Protein AF-A0A3D2JGM9-F1 (afdb_monomer_lite)

Radius of gyration: 23.0 Å; chains: 1; bounding box: 59×42×64 Å

Structure (mmCIF, N/CA/C/O backbone):
data_AF-A0A3D2JGM9-F1
#
_entry.id   AF-A0A3D2JGM9-F1
#
loop_
_atom_site.group_PDB
_atom_site.id
_atom_site.type_symbol
_atom_site.label_atom_id
_atom_site.label_alt_id
_atom_site.label_comp_id
_atom_site.label_asym_id
_atom_site.label_entity_id
_atom_site.label_seq_id
_atom_site.pdbx_PDB_ins_code
_atom_site.Cartn_x
_atom_site.Cartn_y
_atom_site.Cartn_z
_atom_site.occupancy
_atom_site.B_iso_or_equiv
_atom_site.auth_seq_id
_atom_site.auth_comp_id
_atom_site.auth_asym_id
_atom_site.auth_atom_id
_atom_site.pdbx_PDB_model_num
ATOM 1 N N . LEU A 1 1 ? 6.019 17.590 -15.006 1.00 92.12 1 LEU A N 1
ATOM 2 C CA . LEU A 1 1 ? 5.107 17.917 -13.883 1.00 92.12 1 LEU A CA 1
ATOM 3 C C . LEU A 1 1 ? 4.488 16.666 -13.243 1.00 92.12 1 LEU A C 1
ATOM 5 O O . LEU A 1 1 ? 4.845 16.360 -12.112 1.00 92.12 1 LEU A O 1
ATOM 9 N N . VAL A 1 2 ? 3.659 15.895 -13.966 1.00 96.31 2 VAL A N 1
ATOM 10 C CA . VAL A 1 2 ? 2.914 14.728 -13.430 1.00 96.31 2 VAL A CA 1
ATOM 11 C C . VAL A 1 2 ? 3.808 13.686 -12.745 1.00 96.31 2 VAL A C 1
ATOM 13 O O . VAL A 1 2 ? 3.512 13.275 -11.630 1.00 96.31 2 VAL A O 1
ATOM 16 N N . ARG A 1 3 ? 4.957 13.329 -13.341 1.00 92.62 3 ARG A N 1
ATOM 17 C CA . ARG A 1 3 ? 5.925 12.392 -12.732 1.00 92.62 3 ARG A CA 1
ATOM 18 C C . ARG A 1 3 ? 6.412 12.847 -11.351 1.00 92.62 3 ARG A C 1
ATOM 20 O O . ARG A 1 3 ? 6.529 12.040 -10.437 1.00 92.62 3 ARG A O 1
ATOM 27 N N . ASN A 1 4 ? 6.721 14.136 -11.210 1.00 94.94 4 ASN A N 1
ATOM 28 C CA . ASN A 1 4 ? 7.234 14.684 -9.956 1.00 94.94 4 ASN A CA 1
ATOM 29 C C . ASN A 1 4 ? 6.123 14.782 -8.906 1.00 94.94 4 ASN A C 1
ATOM 31 O O . ASN A 1 4 ? 6.339 14.426 -7.755 1.00 94.94 4 ASN A O 1
ATOM 35 N N . MET A 1 5 ? 4.924 15.194 -9.327 1.00 97.50 5 MET A N 1
ATOM 36 C CA . MET A 1 5 ? 3.735 15.203 -8.476 1.00 97.50 5 MET A CA 1
ATOM 37 C C . MET A 1 5 ? 3.424 13.803 -7.940 1.00 97.50 5 MET A C 1
ATOM 39 O O . MET A 1 5 ? 3.231 13.650 -6.742 1.00 97.50 5 MET A O 1
ATOM 43 N N . HIS A 1 6 ? 3.447 12.777 -8.796 1.00 96.81 6 HIS A N 1
ATOM 44 C CA . HIS A 1 6 ? 3.203 11.393 -8.389 1.00 96.81 6 HIS A CA 1
ATOM 45 C C . HIS A 1 6 ? 4.246 10.899 -7.374 1.00 96.81 6 HIS A C 1
ATOM 47 O O . HIS A 1 6 ? 3.888 10.294 -6.367 1.00 96.81 6 HIS A O 1
ATOM 53 N N . ARG A 1 7 ? 5.529 11.228 -7.583 1.00 94.56 7 ARG A N 1
ATOM 54 C CA . ARG A 1 7 ? 6.611 10.898 -6.641 1.00 94.56 7 ARG A CA 1
ATOM 55 C C . ARG A 1 7 ? 6.405 11.551 -5.272 1.00 94.56 7 ARG A C 1
ATOM 57 O O . ARG A 1 7 ? 6.474 10.872 -4.253 1.00 94.56 7 ARG A O 1
ATOM 64 N N . TRP A 1 8 ? 6.134 12.855 -5.240 1.00 97.31 8 TRP A N 1
ATOM 65 C CA . TRP A 1 8 ? 5.890 13.566 -3.984 1.00 97.31 8 TRP A CA 1
ATOM 66 C C . TRP A 1 8 ? 4.611 13.096 -3.291 1.00 97.31 8 TRP A C 1
ATOM 68 O O . TRP A 1 8 ? 4.624 12.896 -2.081 1.00 97.31 8 TRP A O 1
ATOM 78 N N . ALA A 1 9 ? 3.540 12.841 -4.046 1.00 97.25 9 ALA A N 1
ATOM 79 C CA . ALA A 1 9 ? 2.305 12.277 -3.511 1.00 97.25 9 ALA A CA 1
ATOM 80 C C . ALA A 1 9 ? 2.539 10.903 -2.864 1.00 97.25 9 ALA A C 1
ATOM 82 O O . ALA A 1 9 ? 2.032 10.660 -1.773 1.00 97.25 9 ALA A O 1
ATOM 83 N N . ALA A 1 10 ? 3.354 10.036 -3.475 1.00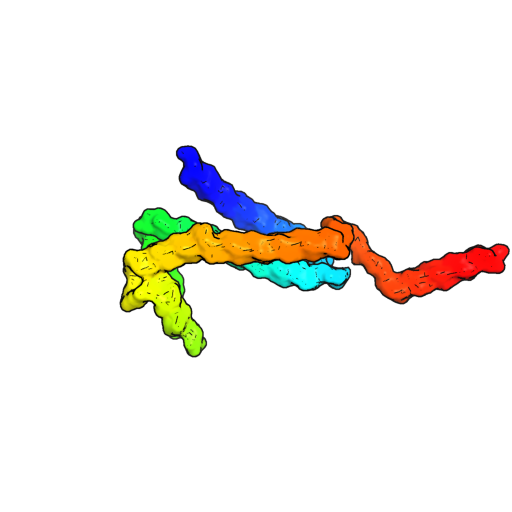 96.69 10 ALA A N 1
ATOM 84 C CA . ALA A 1 10 ? 3.708 8.739 -2.898 1.00 96.69 10 ALA A CA 1
ATOM 85 C C . ALA A 1 10 ? 4.461 8.883 -1.562 1.00 96.69 10 ALA A C 1
ATOM 87 O O . ALA A 1 10 ? 4.117 8.214 -0.587 1.00 96.69 10 ALA A O 1
ATOM 88 N N . HIS A 1 11 ? 5.439 9.791 -1.476 1.00 96.69 11 HIS A N 1
ATOM 89 C CA . HIS A 1 11 ? 6.150 10.050 -0.218 1.00 96.69 11 HIS A CA 1
ATOM 90 C C . HIS A 1 11 ? 5.227 10.613 0.867 1.00 96.69 11 HIS A C 1
ATOM 92 O O . HIS A 1 11 ? 5.240 10.129 1.999 1.00 96.69 11 HIS A O 1
ATOM 98 N N . LEU A 1 12 ? 4.389 11.592 0.516 1.00 97.81 12 LEU A N 1
ATOM 99 C CA . LEU A 1 12 ? 3.417 12.172 1.441 1.00 97.81 12 LEU A CA 1
ATOM 100 C C . LEU A 1 12 ? 2.397 11.136 1.918 1.00 97.81 12 LEU A C 1
ATOM 102 O O . LEU A 1 12 ? 2.052 11.142 3.094 1.00 97.81 12 LEU A O 1
ATOM 106 N N . MET A 1 13 ? 1.964 10.219 1.050 1.00 97.62 13 MET A N 1
ATOM 107 C CA . MET A 1 13 ? 1.062 9.126 1.416 1.00 97.62 13 MET A CA 1
ATOM 108 C C . MET A 1 13 ? 1.692 8.215 2.475 1.00 97.62 13 MET A C 1
ATOM 110 O O . MET A 1 13 ? 1.072 7.956 3.503 1.00 97.62 13 MET A O 1
ATOM 114 N N . VAL A 1 14 ? 2.941 7.775 2.283 1.00 98.06 14 VAL A N 1
ATOM 115 C CA . VAL A 1 14 ? 3.642 6.930 3.270 1.00 98.06 14 VAL A CA 1
ATOM 116 C C . VAL A 1 14 ? 3.774 7.649 4.615 1.00 98.06 14 VAL A C 1
ATOM 118 O O . VAL A 1 14 ? 3.487 7.057 5.659 1.00 98.06 14 VAL A O 1
ATOM 121 N N . VAL A 1 15 ? 4.154 8.930 4.603 1.00 98.25 15 VAL A N 1
ATOM 122 C CA . VAL A 1 15 ? 4.263 9.734 5.829 1.00 98.25 15 VAL A CA 1
ATOM 123 C C . VAL A 1 15 ? 2.897 9.880 6.504 1.00 98.25 15 VAL A C 1
ATOM 125 O O . VAL A 1 15 ? 2.777 9.609 7.697 1.00 98.25 15 VAL A O 1
ATOM 128 N N . ALA A 1 16 ? 1.854 10.240 5.756 1.00 98.38 16 ALA A N 1
ATOM 129 C CA . ALA A 1 16 ? 0.510 10.447 6.286 1.00 98.38 16 ALA A CA 1
ATOM 130 C C . ALA A 1 16 ? -0.083 9.167 6.893 1.00 98.38 16 ALA A C 1
ATOM 132 O O . ALA A 1 16 ? -0.610 9.212 8.005 1.00 98.38 16 ALA A O 1
ATOM 133 N N . VAL A 1 17 ? 0.047 8.017 6.221 1.00 98.00 17 VAL A N 1
ATOM 134 C CA . VAL A 1 17 ? -0.416 6.728 6.762 1.00 98.00 17 VAL A CA 1
ATOM 135 C C . VAL A 1 17 ? 0.390 6.349 8.006 1.00 98.00 17 VAL A C 1
ATOM 137 O O . VAL A 1 17 ? -0.196 5.918 8.994 1.00 98.00 17 VAL A O 1
ATOM 140 N N . THR A 1 18 ? 1.706 6.572 8.024 1.00 98.00 18 THR A N 1
ATOM 141 C CA . THR A 1 18 ? 2.526 6.318 9.224 1.00 98.00 18 THR A CA 1
ATOM 142 C C . THR A 1 18 ? 2.068 7.175 10.409 1.00 98.00 18 THR A C 1
ATOM 144 O O . THR A 1 18 ? 1.853 6.656 11.505 1.00 98.00 18 THR A O 1
ATOM 147 N N . LEU A 1 19 ? 1.836 8.473 10.191 1.00 97.94 19 LEU A N 1
ATOM 148 C CA . LEU A 1 19 ? 1.291 9.372 11.214 1.00 97.94 19 LEU A CA 1
ATOM 149 C C . LEU A 1 19 ? -0.118 8.954 11.661 1.00 97.94 19 LEU A C 1
ATOM 151 O O . LEU A 1 19 ? -0.439 9.033 12.847 1.00 97.94 19 LEU A O 1
ATOM 155 N N . HIS A 1 20 ? -0.951 8.460 10.745 1.00 96.12 20 HIS A N 1
ATOM 156 C CA . HIS A 1 20 ? -2.267 7.920 11.072 1.00 96.12 20 HIS A CA 1
ATOM 157 C C . HIS A 1 20 ? -2.172 6.682 11.980 1.00 96.12 20 HIS A C 1
ATOM 159 O O . HIS A 1 20 ? -2.873 6.616 12.992 1.00 96.12 20 HIS A O 1
ATOM 165 N N . MET A 1 21 ? -1.264 5.746 11.681 1.00 96.44 21 MET A N 1
ATOM 166 C CA . MET A 1 21 ? -1.016 4.565 12.522 1.00 96.44 21 MET A CA 1
ATOM 167 C C . MET A 1 21 ? -0.581 4.968 13.934 1.00 96.44 21 MET A C 1
ATOM 169 O O . MET A 1 21 ? -1.129 4.472 14.920 1.00 96.44 21 MET A O 1
ATOM 173 N N . ILE A 1 22 ? 0.343 5.928 14.027 1.00 96.31 22 ILE A N 1
ATOM 174 C CA . ILE A 1 22 ? 0.799 6.522 15.288 1.00 96.31 22 ILE A CA 1
ATOM 175 C C . ILE A 1 22 ? -0.393 7.106 16.062 1.00 96.31 22 ILE A C 1
ATOM 177 O O . ILE A 1 22 ? -0.612 6.747 17.220 1.00 96.31 22 ILE A O 1
ATOM 181 N N . ARG A 1 23 ? -1.218 7.949 15.426 1.00 93.56 23 ARG A N 1
ATOM 182 C CA . ARG A 1 23 ? -2.400 8.560 16.059 1.00 93.56 23 ARG A CA 1
ATOM 183 C C . ARG A 1 23 ? -3.345 7.511 16.638 1.00 93.56 23 ARG A C 1
ATOM 185 O O . ARG A 1 23 ? -3.783 7.668 17.778 1.00 93.56 23 ARG A O 1
ATOM 192 N N . VAL A 1 24 ? -3.668 6.467 15.874 1.00 92.44 24 VAL A N 1
ATOM 193 C CA . VAL A 1 24 ? -4.605 5.408 16.290 1.00 92.44 24 VAL A CA 1
ATOM 194 C C . VAL A 1 24 ? -4.050 4.606 17.465 1.00 92.44 24 VAL A C 1
ATOM 196 O O . VAL A 1 24 ? -4.799 4.292 18.394 1.00 92.44 24 VAL A O 1
ATOM 199 N N . PHE A 1 25 ? -2.745 4.331 17.459 1.00 90.62 25 PHE A N 1
ATOM 200 C CA . PHE A 1 25 ? -2.071 3.652 18.560 1.00 90.62 25 PHE A CA 1
ATOM 201 C C . PHE A 1 25 ? -2.096 4.489 19.846 1.00 90.62 25 PHE A C 1
ATOM 203 O O . PHE A 1 25 ? -2.574 4.012 20.876 1.00 90.62 25 PHE A O 1
ATOM 210 N N . TYR A 1 26 ? -1.670 5.755 19.782 1.00 90.50 26 TYR A N 1
ATOM 211 C CA . TYR A 1 26 ? -1.603 6.629 20.961 1.00 90.50 26 TYR A CA 1
ATOM 212 C C . TYR A 1 26 ? -2.977 6.956 21.559 1.00 90.50 26 TYR A C 1
ATOM 214 O O . TYR A 1 26 ? -3.106 7.037 22.776 1.00 90.50 26 TYR A O 1
ATOM 222 N N . HIS A 1 27 ? -4.020 7.087 20.734 1.00 86.50 27 HIS A N 1
ATOM 223 C CA . HIS A 1 27 ? -5.385 7.329 21.221 1.00 86.50 27 HIS A CA 1
ATOM 224 C C . HIS A 1 27 ? -6.123 6.038 21.613 1.00 86.50 27 HIS A C 1
ATOM 226 O O . HIS A 1 27 ? -7.286 6.091 22.007 1.00 86.50 27 HIS A O 1
ATOM 232 N N . GLY A 1 28 ? -5.487 4.867 21.488 1.00 86.38 28 GLY A N 1
ATOM 233 C CA . GLY A 1 28 ? -6.107 3.583 21.818 1.00 86.38 28 GLY A CA 1
ATOM 234 C C . GLY A 1 28 ? -7.317 3.232 20.947 1.00 86.38 28 GLY A C 1
ATOM 235 O O . GLY A 1 28 ? -8.142 2.417 21.353 1.00 86.38 28 GLY A O 1
ATOM 236 N N . ALA A 1 29 ? -7.435 3.819 19.753 1.00 85.12 29 ALA A N 1
ATOM 237 C CA . ALA A 1 29 ? -8.591 3.646 18.871 1.00 85.12 29 ALA A CA 1
ATOM 238 C C . ALA A 1 29 ? -8.658 2.254 18.203 1.00 85.12 29 ALA A C 1
ATOM 240 O O . ALA A 1 29 ? -9.631 1.950 17.516 1.00 85.12 29 ALA A O 1
ATOM 241 N N . TYR A 1 30 ? -7.650 1.405 18.432 1.00 85.50 30 TYR A N 1
ATOM 242 C CA . TYR A 1 30 ? -7.629 -0.008 18.042 1.00 85.50 30 TYR A CA 1
ATOM 243 C C . TYR A 1 30 ? -8.354 -0.936 19.034 1.00 85.50 30 TYR A C 1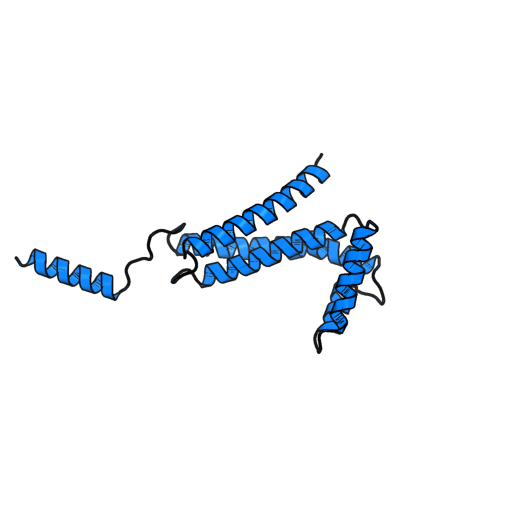
ATOM 245 O O . TYR A 1 30 ? -8.575 -2.100 18.712 1.00 85.50 30 TYR A O 1
ATOM 253 N N . LYS A 1 31 ? -8.703 -0.452 20.236 1.00 83.19 31 LYS A N 1
ATOM 254 C CA . LYS A 1 31 ? -9.373 -1.240 21.286 1.00 83.19 31 LYS A CA 1
ATOM 255 C C . LYS A 1 31 ? -10.784 -1.701 20.865 1.00 83.19 31 LYS A C 1
ATOM 257 O O . LYS A 1 31 ? -11.351 -1.139 19.919 1.00 83.19 31 LYS A O 1
ATOM 262 N N . PRO A 1 32 ? -11.390 -2.688 21.562 1.00 81.75 32 PRO A N 1
ATOM 263 C CA . PRO A 1 32 ? -12.771 -3.100 21.312 1.00 81.75 32 PRO A CA 1
ATOM 264 C C . PRO A 1 32 ? -13.724 -1.897 21.232 1.00 81.75 32 PRO A C 1
ATOM 266 O O . PRO A 1 32 ? -13.629 -1.007 22.082 1.00 81.75 32 PRO A O 1
ATOM 269 N N . PRO A 1 33 ? -14.642 -1.828 20.245 1.00 82.44 33 PRO A N 1
ATOM 270 C CA . PRO A 1 33 ? -15.026 -2.844 19.249 1.00 82.44 33 PRO A CA 1
ATOM 271 C C . PRO A 1 33 ? -14.284 -2.763 17.888 1.00 82.44 33 PRO A C 1
ATOM 273 O O . PRO A 1 33 ? -14.780 -3.289 16.887 1.00 82.44 33 PRO A O 1
ATOM 276 N N . ARG A 1 34 ? -13.129 -2.082 17.815 1.00 87.12 34 ARG A N 1
ATOM 277 C CA . ARG A 1 34 ? -12.479 -1.646 16.556 1.00 87.12 34 ARG A CA 1
ATOM 278 C C . AR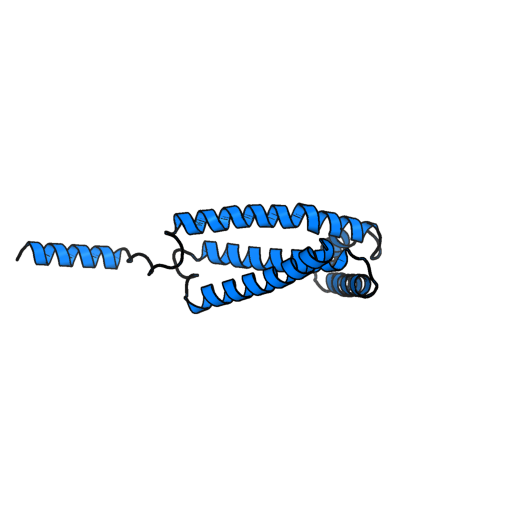G A 1 34 ? -11.239 -2.455 16.151 1.00 87.12 34 ARG A C 1
ATOM 280 O O . ARG A 1 34 ? -10.565 -2.100 15.185 1.00 87.12 34 ARG A O 1
ATOM 287 N N . GLU A 1 35 ? -10.963 -3.563 16.833 1.00 90.50 35 GLU A N 1
ATOM 288 C CA . GLU A 1 35 ? -9.783 -4.415 16.603 1.00 90.50 35 GLU A CA 1
ATOM 289 C C . GLU A 1 35 ? -9.700 -4.928 15.158 1.00 90.50 35 GLU A C 1
ATOM 291 O O . GLU A 1 35 ? -8.640 -4.909 14.536 1.00 90.50 35 GLU A O 1
ATOM 296 N N . PHE A 1 36 ? -10.840 -5.310 14.575 1.00 91.31 36 PHE A N 1
ATOM 297 C CA . PHE A 1 36 ? -10.901 -5.736 13.176 1.00 91.31 36 PHE A CA 1
ATOM 298 C C . PHE A 1 36 ? -10.475 -4.616 12.218 1.00 91.31 36 PHE A C 1
ATOM 300 O O . PHE A 1 36 ? -9.706 -4.846 11.285 1.00 91.31 36 PHE A O 1
ATOM 307 N N . ASN A 1 37 ? -10.925 -3.382 12.471 1.00 93.56 37 ASN A N 1
ATOM 308 C CA . ASN A 1 37 ? -10.558 -2.241 11.640 1.00 93.56 37 ASN A CA 1
ATOM 309 C C . ASN A 1 37 ? -9.062 -1.913 11.740 1.00 93.56 37 ASN A C 1
ATOM 311 O O . ASN A 1 37 ? -8.463 -1.478 10.757 1.00 93.56 37 ASN A O 1
ATOM 315 N N . TRP A 1 38 ? -8.456 -2.149 12.908 1.00 94.50 38 TRP A N 1
ATOM 316 C CA . TRP A 1 38 ? -7.015 -2.013 13.102 1.00 94.50 38 TRP A CA 1
ATOM 317 C C . TRP A 1 38 ? -6.228 -3.006 12.246 1.00 94.50 38 TRP A C 1
ATOM 319 O O . TRP A 1 38 ? -5.305 -2.591 11.550 1.00 94.50 38 TRP A O 1
ATOM 329 N N . VAL A 1 39 ? -6.628 -4.282 12.212 1.00 96.12 39 VAL A N 1
ATOM 330 C CA . VAL A 1 39 ? -5.982 -5.285 11.345 1.00 96.12 39 VAL A CA 1
ATOM 331 C C . VAL A 1 39 ? -6.078 -4.876 9.874 1.00 96.12 39 VAL A C 1
ATOM 333 O O . VAL A 1 39 ? -5.074 -4.904 9.163 1.00 96.12 39 VAL A O 1
ATOM 336 N N . VAL A 1 40 ? -7.249 -4.412 9.424 1.00 96.56 40 VAL A N 1
ATOM 337 C CA . VAL A 1 40 ? -7.416 -3.877 8.060 1.00 96.56 40 VAL A CA 1
ATOM 338 C C . VAL A 1 40 ? -6.501 -2.669 7.816 1.00 96.56 40 VAL A C 1
ATOM 340 O O . VAL A 1 40 ? -5.884 -2.576 6.756 1.00 96.56 40 VAL A O 1
ATOM 343 N N . GLY A 1 41 ? -6.357 -1.772 8.796 1.00 96.88 41 GLY A N 1
ATOM 344 C CA . GLY A 1 41 ? -5.437 -0.632 8.729 1.00 96.88 41 GLY A CA 1
ATOM 345 C C . GLY A 1 41 ? -3.968 -1.049 8.602 1.00 96.88 41 GLY A C 1
ATOM 346 O O . GLY A 1 41 ? -3.244 -0.500 7.775 1.00 96.88 41 GLY A O 1
ATOM 347 N N . VAL A 1 42 ? -3.538 -2.074 9.343 1.00 97.50 42 VAL A N 1
ATOM 348 C CA . VAL A 1 42 ? -2.187 -2.652 9.226 1.00 97.50 42 VAL A CA 1
ATOM 349 C C . VAL A 1 42 ? -1.967 -3.255 7.834 1.00 97.50 42 VAL A C 1
ATOM 351 O O . VAL A 1 42 ? -0.922 -3.026 7.225 1.00 97.50 42 VAL A O 1
ATOM 354 N N . LEU A 1 43 ? -2.954 -3.969 7.283 1.00 97.81 43 LEU A N 1
ATOM 355 C CA . LEU A 1 43 ? -2.873 -4.487 5.913 1.00 97.81 43 LEU A CA 1
ATOM 356 C C . LEU A 1 43 ? -2.767 -3.352 4.880 1.00 97.81 43 LEU A C 1
ATOM 358 O O . LEU A 1 43 ? -1.932 -3.423 3.980 1.00 97.81 43 LEU A O 1
ATOM 362 N N . LEU A 1 44 ? -3.549 -2.278 5.032 1.00 98.00 44 LEU A N 1
ATOM 363 C CA . LEU 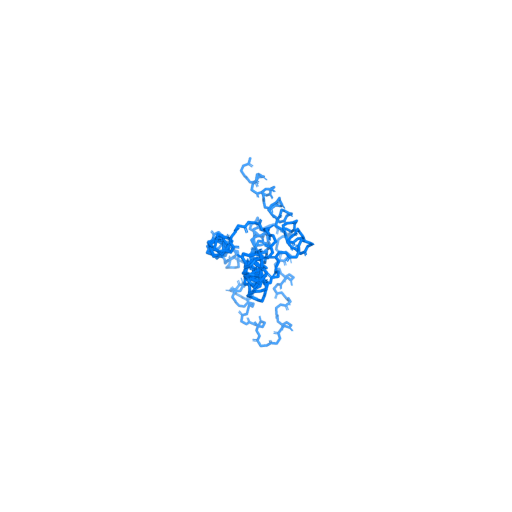A 1 44 ? -3.466 -1.086 4.178 1.00 98.00 44 LEU A CA 1
ATOM 364 C C . LEU A 1 44 ? -2.112 -0.376 4.275 1.00 98.00 44 LEU A C 1
ATOM 366 O O . LEU A 1 44 ? -1.597 0.110 3.263 1.00 98.00 44 LEU A O 1
ATOM 370 N N . PHE A 1 45 ? -1.510 -0.342 5.464 1.00 98.06 45 PHE A N 1
ATOM 371 C CA . PHE A 1 45 ? -0.159 0.178 5.651 1.00 98.06 45 PHE A CA 1
ATOM 372 C C . PHE A 1 45 ? 0.859 -0.628 4.834 1.00 98.06 45 PHE A C 1
ATOM 374 O O . PHE A 1 45 ? 1.613 -0.041 4.056 1.00 98.06 45 PHE A O 1
ATOM 381 N N . PHE A 1 46 ? 0.821 -1.963 4.905 1.00 97.88 46 PHE A N 1
ATOM 382 C CA . PHE A 1 46 ? 1.695 -2.805 4.081 1.00 97.88 46 PHE A CA 1
ATOM 383 C C . PHE A 1 46 ? 1.430 -2.643 2.580 1.00 97.88 46 PHE A C 1
ATOM 385 O O . PHE A 1 46 ? 2.385 -2.521 1.817 1.00 97.88 46 PHE A O 1
ATOM 392 N N . ILE A 1 47 ? 0.169 -2.556 2.143 1.00 97.88 47 ILE A N 1
ATOM 393 C CA . ILE A 1 47 ? -0.161 -2.263 0.737 1.00 97.88 47 ILE A CA 1
ATOM 394 C C . ILE A 1 47 ? 0.429 -0.919 0.293 1.00 97.88 47 ILE A C 1
ATOM 396 O O . ILE A 1 47 ? 0.980 -0.830 -0.802 1.00 97.88 47 ILE A O 1
ATOM 400 N N . THR A 1 48 ? 0.381 0.110 1.141 1.00 98.19 48 THR A N 1
ATOM 401 C CA . THR A 1 48 ? 0.969 1.429 0.849 1.00 98.19 48 THR A CA 1
ATOM 402 C C . THR A 1 48 ? 2.491 1.344 0.703 1.00 98.19 48 THR A C 1
ATOM 404 O O . THR A 1 48 ? 3.056 1.908 -0.237 1.00 98.19 48 THR A O 1
ATOM 407 N N . LEU A 1 49 ? 3.163 0.597 1.585 1.00 97.31 49 LEU A N 1
ATOM 408 C CA . LEU A 1 49 ? 4.603 0.349 1.479 1.00 97.31 49 LEU A CA 1
ATOM 409 C C . LEU A 1 49 ? 4.953 -0.431 0.206 1.00 97.31 49 LEU A C 1
ATOM 411 O O . LEU A 1 49 ? 5.891 -0.054 -0.498 1.00 97.31 49 LEU A O 1
ATOM 415 N N . PHE A 1 50 ? 4.181 -1.466 -0.135 1.00 95.75 50 PHE A N 1
ATOM 416 C CA . PHE A 1 50 ? 4.386 -2.228 -1.365 1.00 95.75 50 PHE A CA 1
ATOM 417 C C . PHE A 1 50 ? 4.123 -1.391 -2.617 1.00 95.75 50 PHE A C 1
ATOM 419 O O . PHE A 1 50 ? 4.891 -1.492 -3.570 1.00 95.75 50 PHE A O 1
ATOM 426 N N . LEU A 1 51 ? 3.109 -0.522 -2.633 1.00 97.19 51 LEU A N 1
ATOM 427 C CA . LEU A 1 51 ? 2.897 0.434 -3.725 1.00 97.19 51 LEU A CA 1
ATOM 428 C C . LEU A 1 51 ? 4.112 1.350 -3.886 1.00 97.19 51 LEU A C 1
ATOM 430 O O . LEU A 1 51 ? 4.645 1.461 -4.985 1.00 97.19 51 LEU A O 1
ATOM 434 N N . SER A 1 52 ? 4.604 1.936 -2.793 1.00 96.62 52 SER A N 1
ATOM 435 C CA . SER A 1 52 ? 5.796 2.794 -2.820 1.00 96.62 52 SER A CA 1
ATOM 436 C C . SER A 1 52 ? 7.028 2.054 -3.362 1.00 96.62 52 SER A C 1
ATOM 438 O O . SER A 1 52 ? 7.696 2.540 -4.277 1.00 96.62 52 SER A O 1
ATOM 440 N N . PHE A 1 53 ? 7.286 0.840 -2.866 1.00 94.19 53 PHE A N 1
ATOM 441 C CA . PHE A 1 53 ? 8.416 0.019 -3.300 1.00 94.19 53 PHE A CA 1
ATOM 442 C C . PHE A 1 53 ? 8.298 -0.409 -4.766 1.00 94.19 53 PHE A C 1
ATOM 444 O O . PHE A 1 53 ? 9.213 -0.188 -5.546 1.00 94.19 53 PHE A O 1
ATOM 451 N N . THR A 1 54 ? 7.166 -0.981 -5.176 1.00 94.94 54 THR A N 1
ATOM 452 C CA . THR A 1 54 ? 6.977 -1.439 -6.562 1.00 94.94 54 THR A CA 1
ATOM 453 C C . THR A 1 54 ? 7.028 -0.285 -7.565 1.00 94.94 54 THR A C 1
ATOM 455 O O . THR A 1 54 ? 7.593 -0.453 -8.642 1.00 94.94 54 THR A O 1
ATOM 458 N N . GLY A 1 55 ? 6.535 0.903 -7.197 1.00 95.19 55 GLY A N 1
ATOM 459 C CA . GLY A 1 55 ? 6.615 2.109 -8.026 1.00 95.19 55 GLY A CA 1
ATOM 460 C C . GLY A 1 55 ? 8.036 2.652 -8.160 1.00 95.19 55 GLY A C 1
ATOM 461 O O . GLY A 1 55 ? 8.411 3.142 -9.226 1.00 95.19 55 GLY A O 1
ATOM 462 N N . TYR A 1 56 ? 8.853 2.511 -7.111 1.00 94.06 56 TYR A N 1
ATOM 463 C CA . TYR A 1 56 ? 10.275 2.856 -7.137 1.00 94.06 56 TYR A CA 1
ATOM 464 C C . TYR A 1 56 ? 11.071 2.025 -8.156 1.00 94.06 56 TYR A C 1
ATOM 466 O O . TYR A 1 56 ? 12.059 2.516 -8.694 1.00 94.06 56 TYR A O 1
ATOM 474 N N . LEU A 1 57 ? 10.619 0.808 -8.475 1.00 93.56 57 LEU A N 1
ATOM 475 C CA . LEU A 1 57 ? 11.310 -0.090 -9.405 1.00 93.56 57 LEU A CA 1
ATOM 476 C C . LEU A 1 57 ? 11.036 0.223 -10.886 1.00 93.56 57 LEU A C 1
ATOM 478 O O . LEU A 1 57 ? 11.846 -0.110 -11.748 1.00 93.56 57 LEU A O 1
ATOM 482 N N . LEU A 1 58 ? 9.911 0.873 -11.201 1.00 94.75 58 LEU A N 1
ATOM 483 C CA . LEU A 1 58 ? 9.454 1.080 -12.584 1.00 94.75 58 LEU A CA 1
ATOM 484 C C . LEU A 1 58 ? 10.319 2.006 -13.459 1.00 94.75 58 LEU A C 1
ATOM 486 O O . LEU A 1 58 ? 10.330 1.793 -14.670 1.00 94.75 58 LEU A O 1
ATOM 490 N N . PRO A 1 59 ? 11.046 3.013 -12.929 1.00 94.56 59 PRO A N 1
ATOM 491 C CA . PRO A 1 59 ? 12.000 3.785 -13.723 1.00 94.56 59 PRO A CA 1
ATOM 492 C C . PRO A 1 59 ? 13.130 2.939 -14.318 1.00 94.56 59 PRO A C 1
ATOM 494 O O . PRO A 1 59 ? 13.758 3.391 -15.273 1.00 94.56 59 PRO A O 1
ATOM 497 N N . TRP A 1 60 ? 13.368 1.741 -13.766 1.00 94.62 60 TRP A N 1
ATOM 498 C CA . TRP A 1 60 ? 14.350 0.769 -14.246 1.00 94.62 60 TRP A CA 1
ATOM 499 C C . TRP A 1 60 ? 15.771 1.342 -14.378 1.00 94.62 60 TRP A C 1
ATOM 501 O O . TRP A 1 60 ? 16.504 1.047 -15.322 1.00 94.62 60 TRP A O 1
ATOM 511 N N . ASP A 1 61 ? 16.153 2.196 -13.426 1.00 94.12 61 ASP A N 1
ATOM 512 C CA . ASP A 1 61 ? 17.507 2.723 -13.305 1.00 94.12 61 ASP A CA 1
ATOM 513 C C . ASP A 1 61 ? 18.422 1.747 -12.544 1.00 94.12 61 ASP A C 1
ATOM 515 O O . ASP A 1 61 ? 17.991 0.706 -12.043 1.00 94.12 61 ASP A O 1
ATOM 519 N N . GLN A 1 62 ? 19.716 2.067 -12.460 1.00 94.25 62 GLN A N 1
ATOM 520 C CA . GLN A 1 62 ? 20.686 1.172 -11.822 1.00 94.25 62 GLN A CA 1
ATOM 521 C C . GLN A 1 62 ? 20.326 0.859 -10.366 1.00 94.25 62 GLN A C 1
ATOM 523 O O . GLN A 1 62 ? 20.444 -0.283 -9.932 1.00 94.25 62 GLN A O 1
ATOM 528 N N . ILE A 1 63 ? 19.846 1.848 -9.610 1.00 92.50 63 ILE A N 1
ATOM 529 C CA . ILE A 1 63 ? 19.518 1.652 -8.196 1.00 92.50 63 ILE A CA 1
ATOM 530 C C . ILE A 1 63 ? 18.271 0.768 -8.056 1.00 92.50 63 ILE A C 1
ATOM 532 O O . ILE A 1 63 ? 18.270 -0.136 -7.221 1.00 92.50 63 ILE A O 1
ATOM 536 N N . ALA A 1 64 ? 17.253 0.950 -8.904 1.00 91.62 64 ALA A N 1
ATOM 537 C CA . ALA A 1 64 ? 16.090 0.069 -8.958 1.00 91.62 64 ALA A CA 1
ATOM 538 C C . ALA A 1 64 ? 16.473 -1.384 -9.286 1.00 91.62 64 ALA A C 1
ATOM 540 O O . ALA A 1 64 ? 16.013 -2.305 -8.607 1.00 91.62 64 ALA A O 1
ATOM 541 N N . ILE A 1 65 ? 17.343 -1.596 -10.280 1.00 91.88 65 ILE A N 1
ATOM 542 C CA . ILE A 1 65 ? 17.812 -2.934 -10.680 1.00 91.88 65 ILE A CA 1
ATOM 543 C C . ILE A 1 65 ? 18.595 -3.603 -9.539 1.00 91.88 65 ILE A C 1
ATOM 545 O O . ILE A 1 65 ? 18.390 -4.787 -9.254 1.00 91.88 65 ILE A O 1
ATOM 549 N N . TRP A 1 66 ? 19.446 -2.861 -8.829 1.00 91.69 66 TRP A N 1
ATOM 550 C CA . TRP A 1 66 ? 20.140 -3.392 -7.654 1.00 91.69 66 TRP A CA 1
ATOM 551 C C . TRP A 1 66 ? 19.183 -3.687 -6.500 1.00 91.69 66 TRP A C 1
ATOM 553 O O . TRP A 1 66 ? 19.293 -4.747 -5.885 1.00 91.69 66 TRP A O 1
ATOM 563 N N . ALA A 1 67 ? 18.205 -2.816 -6.243 1.00 89.25 67 ALA A N 1
ATOM 564 C CA . ALA A 1 67 ? 17.217 -3.018 -5.188 1.00 89.25 67 ALA A CA 1
ATOM 565 C C . ALA A 1 67 ? 16.416 -4.312 -5.395 1.00 89.25 67 ALA A C 1
ATOM 567 O O . ALA A 1 67 ? 16.271 -5.108 -4.464 1.00 89.25 67 ALA A O 1
ATOM 568 N N . ILE A 1 68 ? 15.943 -4.568 -6.619 1.00 90.06 68 ILE A N 1
ATOM 569 C CA . ILE A 1 68 ? 15.210 -5.802 -6.922 1.00 90.06 68 ILE A CA 1
ATOM 570 C C . ILE A 1 68 ? 16.118 -7.035 -6.929 1.00 90.06 68 ILE A C 1
ATOM 572 O O . ILE A 1 68 ? 15.707 -8.095 -6.461 1.00 90.06 68 ILE A O 1
ATOM 576 N N . THR A 1 69 ? 17.360 -6.910 -7.399 1.00 89.12 69 THR A N 1
ATOM 577 C CA . THR A 1 69 ? 18.320 -8.023 -7.408 1.00 89.12 69 THR A CA 1
ATOM 578 C C . THR A 1 69 ? 18.650 -8.455 -5.983 1.00 89.12 69 THR A C 1
ATOM 580 O O . THR A 1 69 ? 18.543 -9.633 -5.656 1.00 89.12 69 THR A O 1
ATOM 583 N N . VAL A 1 70 ? 18.952 -7.506 -5.092 1.00 87.81 70 VAL A N 1
ATOM 584 C CA . VAL A 1 70 ? 19.197 -7.795 -3.671 1.00 87.81 70 VAL A CA 1
ATOM 585 C C . VAL A 1 70 ? 17.943 -8.372 -3.010 1.00 87.81 70 VAL A C 1
ATOM 587 O O . VAL A 1 70 ? 18.029 -9.398 -2.339 1.00 87.81 70 VAL A O 1
ATOM 590 N N . GLY A 1 71 ? 16.772 -7.768 -3.236 1.00 84.50 71 GLY A N 1
ATOM 591 C CA . GLY A 1 71 ? 15.518 -8.229 -2.637 1.00 84.50 71 GLY A CA 1
ATOM 592 C C . GLY A 1 71 ? 15.122 -9.645 -3.064 1.00 84.50 71 GLY A C 1
ATOM 593 O O . GLY A 1 71 ? 14.705 -10.454 -2.238 1.00 84.50 71 GLY A O 1
ATOM 594 N N . THR A 1 72 ? 15.290 -9.979 -4.343 1.00 84.50 72 THR A N 1
ATOM 595 C CA . THR A 1 72 ? 14.949 -11.311 -4.869 1.00 84.50 72 THR A CA 1
ATOM 596 C C . THR A 1 72 ? 15.985 -12.362 -4.484 1.00 84.50 72 THR A C 1
ATOM 598 O O . THR A 1 72 ? 15.606 -13.498 -4.207 1.00 84.50 72 THR A O 1
ATOM 601 N N . ASN A 1 73 ? 17.257 -11.986 -4.334 1.00 84.56 73 ASN A N 1
ATOM 602 C CA . ASN A 1 73 ? 18.297 -12.877 -3.816 1.00 84.56 73 ASN A CA 1
ATOM 603 C C . ASN A 1 73 ? 18.103 -13.255 -2.339 1.00 84.56 73 ASN A C 1
ATOM 605 O O . ASN A 1 73 ? 18.673 -14.248 -1.898 1.00 84.56 73 ASN A O 1
ATOM 609 N N . LEU A 1 74 ? 17.283 -12.518 -1.579 1.00 83.00 74 LEU A N 1
ATOM 610 C CA . LEU A 1 74 ? 16.898 -12.903 -0.217 1.00 83.00 74 LEU A CA 1
ATOM 611 C C . LEU A 1 74 ? 15.815 -13.997 -0.191 1.00 83.00 74 LEU A C 1
ATOM 613 O O . LEU A 1 74 ? 15.713 -14.731 0.791 1.00 83.00 74 LEU A O 1
ATOM 617 N N . ALA A 1 75 ? 15.017 -14.143 -1.255 1.00 78.88 75 ALA A N 1
ATOM 618 C CA . ALA A 1 75 ? 13.882 -15.067 -1.270 1.00 78.88 75 ALA A CA 1
ATOM 619 C C . ALA A 1 75 ? 14.285 -16.544 -1.059 1.00 78.88 75 ALA A C 1
ATOM 621 O O . ALA A 1 75 ? 13.647 -17.197 -0.231 1.00 78.88 75 ALA A O 1
ATOM 622 N N . PRO A 1 76 ? 15.351 -17.084 -1.691 1.00 75.69 76 PRO A N 1
ATOM 623 C CA . PRO A 1 76 ? 15.776 -18.473 -1.495 1.00 75.69 76 PRO A CA 1
ATOM 624 C C . PRO A 1 76 ? 16.160 -18.842 -0.054 1.00 75.69 76 PRO A C 1
ATOM 626 O O . PRO A 1 76 ? 16.126 -20.020 0.289 1.00 75.69 76 PRO A O 1
ATOM 629 N N . TYR A 1 77 ? 16.483 -17.864 0.802 1.00 82.94 77 TYR A N 1
ATOM 630 C CA . TYR A 1 77 ? 16.804 -18.106 2.215 1.00 82.94 77 TYR A CA 1
ATOM 631 C C . TYR A 1 77 ? 15.569 -18.408 3.073 1.00 82.94 77 TYR A C 1
ATOM 633 O O . TYR A 1 77 ? 15.710 -18.812 4.226 1.00 82.94 77 TYR A O 1
ATOM 641 N N . THR A 1 78 ? 14.359 -18.238 2.530 1.00 82.12 78 THR A N 1
ATOM 642 C CA . THR A 1 78 ? 13.127 -18.624 3.223 1.00 82.12 78 THR A CA 1
ATOM 643 C C . THR A 1 78 ? 12.765 -20.067 2.858 1.00 82.12 78 THR A C 1
ATOM 645 O O . THR A 1 78 ? 12.416 -20.326 1.699 1.00 82.12 78 THR A O 1
ATOM 648 N N . PRO A 1 79 ? 12.811 -21.021 3.807 1.00 80.75 79 PRO A N 1
ATOM 649 C CA . PRO A 1 79 ? 12.474 -22.409 3.516 1.00 80.75 79 PRO A CA 1
ATOM 650 C C . PRO A 1 79 ? 11.016 -22.522 3.045 1.00 80.75 79 PRO A C 1
ATOM 652 O O . PRO A 1 79 ? 10.147 -21.774 3.491 1.00 80.75 79 PRO A O 1
ATOM 655 N N . ILE A 1 80 ? 10.750 -23.473 2.143 1.00 81.44 80 ILE A N 1
ATOM 656 C CA . ILE A 1 80 ? 9.424 -23.825 1.589 1.00 81.44 80 ILE A CA 1
ATOM 657 C C . ILE A 1 80 ? 8.842 -22.783 0.616 1.00 81.44 80 ILE A C 1
ATOM 659 O O . ILE A 1 80 ? 8.458 -23.140 -0.497 1.00 81.44 80 ILE A O 1
ATOM 663 N N . VAL A 1 81 ? 8.795 -21.503 0.987 1.00 82.50 81 VAL A N 1
ATOM 664 C CA . VAL A 1 81 ? 8.124 -20.454 0.190 1.00 82.50 81 VAL A CA 1
ATOM 665 C C . VAL A 1 81 ? 9.070 -19.640 -0.694 1.00 82.50 81 VAL A C 1
ATOM 667 O O . VAL A 1 81 ? 8.613 -18.984 -1.629 1.00 82.50 81 VAL A O 1
ATOM 670 N N . GLY A 1 82 ? 10.382 -19.707 -0.458 1.00 80.81 82 GLY A N 1
ATOM 671 C CA . GLY A 1 82 ? 11.367 -18.869 -1.138 1.00 80.81 82 GLY A CA 1
ATOM 672 C C . GLY A 1 82 ? 11.402 -19.026 -2.656 1.00 80.81 82 GLY A C 1
ATOM 673 O O . GLY A 1 82 ? 11.286 -18.045 -3.391 1.00 80.81 82 GLY A O 1
ATOM 674 N N . ASN A 1 83 ? 11.517 -20.266 -3.141 1.00 81.81 83 ASN A N 1
ATOM 675 C CA . ASN A 1 83 ? 11.621 -20.536 -4.576 1.00 81.81 83 ASN A CA 1
ATOM 676 C C . ASN A 1 83 ? 10.317 -20.215 -5.344 1.00 81.81 83 ASN A C 1
ATOM 678 O O . ASN A 1 83 ? 10.394 -19.523 -6.358 1.00 81.81 83 ASN A O 1
ATOM 682 N N . PRO A 1 84 ? 9.114 -20.603 -4.867 1.00 85.19 84 PRO A N 1
ATOM 683 C CA . PRO A 1 84 ? 7.861 -20.159 -5.481 1.00 85.19 84 PRO A CA 1
ATOM 684 C C . PRO A 1 84 ? 7.720 -18.632 -5.540 1.00 85.19 84 PRO A C 1
ATOM 686 O O . PRO A 1 84 ? 7.351 -18.090 -6.581 1.00 85.19 84 PRO A O 1
ATOM 689 N N . VAL A 1 85 ? 8.058 -17.924 -4.455 1.00 83.81 85 VAL A N 1
ATOM 690 C CA . VAL A 1 85 ? 7.992 -16.454 -4.405 1.00 83.81 85 VAL A CA 1
ATOM 691 C C . VAL A 1 85 ? 8.962 -15.828 -5.405 1.00 83.81 85 VAL A C 1
ATOM 693 O O . VAL A 1 85 ? 8.565 -14.938 -6.155 1.00 83.81 85 VAL A O 1
ATOM 696 N N . TYR A 1 86 ? 10.200 -16.325 -5.486 1.00 85.25 86 TYR A N 1
ATOM 697 C CA . TYR A 1 86 ? 11.167 -15.877 -6.488 1.00 85.25 86 TYR A CA 1
ATOM 698 C C . TYR A 1 86 ? 10.617 -16.045 -7.908 1.00 85.25 86 TYR A C 1
ATOM 700 O O . TYR A 1 86 ? 10.615 -15.097 -8.691 1.00 85.25 86 TYR A O 1
ATOM 708 N N . GLN A 1 87 ? 10.084 -17.227 -8.228 1.00 85.31 87 GLN A N 1
ATOM 709 C CA . GLN A 1 87 ? 9.538 -17.516 -9.553 1.00 85.31 87 GLN A CA 1
ATOM 710 C C . GLN A 1 87 ? 8.348 -16.620 -9.902 1.00 85.31 87 GLN A C 1
ATOM 712 O O . GLN A 1 87 ? 8.221 -16.216 -11.057 1.00 85.31 87 GLN A O 1
ATOM 717 N N . VAL A 1 88 ? 7.500 -16.265 -8.932 1.00 85.56 88 VAL A N 1
ATOM 718 C CA . VAL A 1 88 ? 6.367 -15.341 -9.122 1.00 85.56 88 VAL A CA 1
ATOM 719 C C . VAL A 1 88 ? 6.827 -13.889 -9.274 1.00 85.56 88 VAL A C 1
ATOM 721 O O . VAL A 1 88 ? 6.270 -13.164 -10.097 1.00 85.56 88 VAL A O 1
ATOM 724 N N . LEU A 1 89 ? 7.857 -13.455 -8.552 1.00 84.38 89 LEU A N 1
ATOM 725 C CA . LEU A 1 89 ? 8.347 -12.077 -8.641 1.00 84.38 89 LEU A CA 1
ATOM 726 C C . LEU A 1 89 ? 9.210 -11.847 -9.889 1.00 84.38 89 LEU A C 1
ATOM 728 O O . LEU A 1 89 ? 9.004 -10.874 -10.611 1.00 84.38 89 LEU A O 1
ATOM 732 N N . VAL A 1 90 ? 10.150 -12.751 -10.165 1.00 87.88 90 VAL A N 1
ATOM 733 C CA . VAL A 1 90 ? 11.164 -12.594 -11.218 1.00 87.88 90 VAL A CA 1
ATOM 734 C C . VAL A 1 90 ? 10.654 -13.078 -12.569 1.00 87.88 90 VAL A C 1
ATOM 736 O O . VAL A 1 90 ? 10.794 -12.374 -13.569 1.00 87.88 90 VAL A O 1
ATOM 739 N N . GLY A 1 91 ? 10.022 -14.252 -12.605 1.00 82.62 91 GLY A N 1
ATOM 740 C CA . GLY A 1 91 ? 9.433 -14.803 -13.825 1.00 82.62 91 GLY A CA 1
ATOM 741 C C . GLY A 1 91 ? 10.389 -15.378 -14.853 1.00 82.62 91 GLY A C 1
ATOM 742 O O . GLY A 1 91 ? 9.960 -15.665 -15.966 1.00 82.62 91 GLY A O 1
ATOM 743 N N . GLY A 1 92 ? 11.650 -15.551 -14.479 1.00 81.88 92 GLY A N 1
ATOM 744 C CA . GLY A 1 92 ? 12.690 -16.168 -15.285 1.00 81.88 92 GLY A CA 1
ATOM 745 C C . GLY A 1 92 ? 13.872 -16.568 -14.404 1.00 81.88 92 GLY A C 1
ATOM 746 O O . GLY A 1 92 ? 13.792 -16.494 -13.179 1.00 81.88 92 GLY A O 1
ATOM 747 N N . GLY A 1 93 ? 14.979 -16.974 -15.030 1.00 82.25 93 GLY A N 1
ATOM 748 C CA . GLY A 1 93 ? 16.201 -17.360 -14.312 1.00 82.25 93 GLY A CA 1
ATOM 749 C C . GLY A 1 93 ? 16.966 -16.194 -13.671 1.00 82.25 93 GLY A C 1
ATOM 750 O O . GLY A 1 93 ? 17.847 -16.432 -12.854 1.00 82.25 93 GLY A O 1
ATOM 751 N N . ALA A 1 94 ? 16.647 -14.951 -14.039 1.00 86.00 94 ALA A N 1
ATOM 752 C CA . ALA A 1 94 ? 17.253 -13.739 -13.498 1.00 86.00 94 ALA A CA 1
ATOM 753 C C . ALA A 1 94 ? 16.310 -12.536 -13.661 1.00 86.00 94 ALA A C 1
ATOM 755 O O . ALA A 1 94 ? 15.354 -12.584 -14.442 1.00 86.00 94 ALA A O 1
ATOM 756 N N . VAL A 1 95 ? 16.604 -11.446 -12.943 1.00 90.19 95 VAL A N 1
ATOM 757 C CA . VAL A 1 95 ? 15.901 -10.161 -13.079 1.00 90.19 95 VAL A CA 1
ATOM 758 C C . VAL A 1 95 ? 16.033 -9.650 -14.513 1.00 90.19 95 VAL A C 1
ATOM 760 O O . VAL A 1 95 ? 17.138 -9.490 -15.029 1.00 90.19 95 VAL A O 1
ATOM 763 N N . GLY A 1 96 ? 14.902 -9.364 -15.154 1.00 90.56 96 GLY A N 1
ATOM 764 C CA . GLY A 1 96 ? 14.878 -8.899 -16.538 1.00 90.56 96 GLY A CA 1
ATOM 765 C C . GLY A 1 96 ? 13.534 -8.308 -16.948 1.00 90.56 96 GLY A C 1
ATOM 766 O O . GLY A 1 96 ? 12.754 -7.842 -16.119 1.00 90.56 96 GLY A O 1
ATOM 767 N N . GLN A 1 97 ? 13.239 -8.340 -18.248 1.00 91.62 97 GLN A N 1
ATOM 768 C CA . GLN A 1 97 ? 12.024 -7.735 -18.803 1.00 91.62 97 GLN A CA 1
ATOM 769 C C . GLN A 1 97 ? 10.737 -8.326 -18.200 1.00 91.62 97 GLN A C 1
ATOM 771 O O . GLN A 1 97 ? 9.827 -7.576 -17.844 1.00 91.62 97 GLN A O 1
ATOM 776 N N . ALA A 1 98 ? 10.679 -9.652 -18.031 1.00 92.31 98 ALA A N 1
ATOM 777 C CA . ALA A 1 98 ? 9.516 -10.324 -17.450 1.00 92.31 98 ALA A CA 1
ATOM 778 C C . ALA A 1 98 ? 9.235 -9.825 -16.024 1.00 92.31 98 ALA A C 1
ATOM 780 O O . ALA A 1 98 ? 8.082 -9.629 -15.638 1.00 92.31 98 ALA A O 1
ATOM 781 N N . THR A 1 99 ? 10.299 -9.556 -15.268 1.00 93.19 99 THR A N 1
ATOM 782 C CA . THR A 1 99 ? 10.232 -8.974 -13.932 1.00 93.19 99 THR A CA 1
ATOM 783 C C . THR A 1 99 ? 9.624 -7.572 -13.981 1.00 93.19 99 THR A C 1
ATOM 785 O O . THR A 1 99 ? 8.650 -7.310 -13.279 1.00 93.19 99 THR A O 1
ATOM 788 N N . LEU A 1 100 ? 10.116 -6.690 -14.861 1.00 93.44 100 LEU A N 1
ATOM 789 C CA . LEU A 1 100 ? 9.579 -5.331 -15.013 1.00 93.44 100 LEU A CA 1
ATOM 790 C C . LEU A 1 100 ? 8.069 -5.338 -15.297 1.00 93.44 100 LEU A C 1
ATOM 792 O O . LEU A 1 100 ? 7.323 -4.603 -14.653 1.00 93.44 100 LEU A O 1
ATOM 796 N N . VAL A 1 101 ? 7.601 -6.193 -16.213 1.00 94.50 101 VAL A N 1
ATOM 797 C CA . VAL A 1 101 ? 6.165 -6.287 -16.538 1.00 94.50 101 VAL A CA 1
ATOM 798 C C . VAL A 1 101 ? 5.344 -6.749 -15.338 1.00 94.50 101 VAL A C 1
ATOM 800 O O . VAL A 1 101 ? 4.267 -6.210 -15.089 1.00 94.50 101 VAL A O 1
ATOM 803 N N . ARG A 1 102 ? 5.844 -7.708 -14.554 1.00 93.69 102 ARG A N 1
ATOM 804 C CA . ARG A 1 102 ? 5.148 -8.183 -13.349 1.00 93.69 102 ARG A CA 1
ATOM 805 C C . ARG A 1 102 ? 5.034 -7.094 -12.294 1.00 93.69 102 ARG A C 1
ATOM 807 O O . ARG A 1 102 ? 3.949 -6.902 -11.752 1.00 93.69 102 ARG A O 1
ATOM 814 N N . PHE A 1 103 ? 6.107 -6.344 -12.053 1.00 94.75 103 PHE A N 1
ATOM 815 C CA . PHE A 1 103 ? 6.075 -5.205 -11.136 1.00 94.75 103 PHE A CA 1
ATOM 816 C C . PHE A 1 103 ? 5.181 -4.074 -11.650 1.00 94.75 103 PHE A C 1
ATOM 818 O O . PHE A 1 103 ? 4.464 -3.471 -10.855 1.00 94.75 103 PHE A O 1
ATOM 825 N N . TYR A 1 104 ? 5.142 -3.837 -12.962 1.00 96.12 104 TYR A N 1
ATOM 826 C CA . TYR A 1 104 ? 4.215 -2.885 -13.573 1.00 96.12 104 TYR A CA 1
ATOM 827 C C . TYR A 1 104 ? 2.752 -3.289 -13.345 1.00 96.12 104 TYR A C 1
ATOM 829 O O . TYR A 1 104 ? 1.966 -2.493 -12.833 1.00 96.12 104 TYR A O 1
ATOM 837 N N . VAL A 1 105 ? 2.389 -4.540 -13.644 1.00 96.44 105 VAL A N 1
ATOM 838 C CA . VAL A 1 105 ? 1.028 -5.062 -13.418 1.00 96.44 105 VAL A CA 1
ATOM 839 C C . VAL A 1 105 ? 0.676 -5.054 -11.929 1.00 96.44 105 VAL A C 1
ATOM 841 O O . VAL A 1 105 ? -0.430 -4.656 -11.555 1.00 96.44 105 VAL A O 1
ATOM 844 N N . ALA A 1 106 ? 1.615 -5.439 -11.064 1.00 96.00 106 ALA A N 1
ATOM 845 C CA . ALA A 1 106 ? 1.417 -5.401 -9.622 1.00 96.00 106 ALA A CA 1
ATOM 846 C C . ALA A 1 106 ? 1.151 -3.973 -9.123 1.00 96.00 106 ALA A C 1
ATOM 848 O O . ALA A 1 106 ? 0.204 -3.758 -8.371 1.00 96.00 106 ALA A O 1
A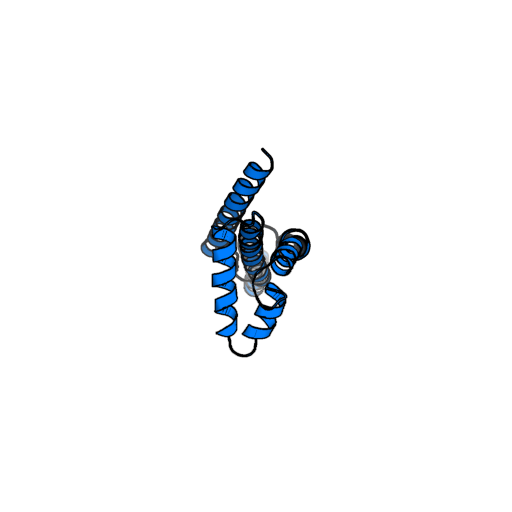TOM 849 N N . HIS A 1 107 ? 1.945 -2.998 -9.571 1.00 97.25 107 HIS A N 1
ATOM 850 C CA . HIS A 1 107 ? 1.863 -1.612 -9.118 1.00 97.25 107 HIS A CA 1
ATOM 851 C C . HIS A 1 107 ? 0.645 -0.862 -9.664 1.00 97.25 107 HIS A C 1
ATOM 853 O O . HIS A 1 107 ? 0.044 -0.071 -8.945 1.00 97.25 107 HIS A O 1
ATOM 859 N N . VAL A 1 108 ? 0.283 -1.086 -10.928 1.00 97.50 108 VAL A N 1
ATOM 860 C CA . VAL A 1 108 ? -0.771 -0.314 -11.606 1.00 97.50 108 VAL A CA 1
ATOM 861 C C . VAL A 1 108 ? -2.153 -0.948 -11.433 1.00 97.50 108 VAL A C 1
ATOM 863 O O . VAL A 1 108 ? -3.149 -0.229 -11.420 1.00 97.50 108 VAL A O 1
ATOM 866 N N . ILE A 1 109 ? -2.232 -2.275 -11.280 1.00 96.88 109 ILE A N 1
ATOM 867 C CA . ILE A 1 109 ? -3.509 -3.002 -11.243 1.00 96.88 109 ILE A CA 1
ATOM 868 C C . ILE A 1 109 ? -3.713 -3.689 -9.894 1.00 96.88 109 ILE A C 1
ATOM 870 O O . ILE A 1 109 ? -4.643 -3.346 -9.166 1.00 96.88 109 ILE A O 1
ATOM 874 N N . LEU A 1 110 ? -2.860 -4.655 -9.539 1.00 96.81 110 LEU A N 1
ATOM 875 C CA . LEU A 1 110 ? -3.157 -5.560 -8.420 1.00 96.81 110 LEU A CA 1
ATOM 876 C C . LEU A 1 110 ? -3.178 -4.840 -7.068 1.00 96.81 110 LEU A C 1
ATOM 878 O O . LEU A 1 110 ? -4.146 -4.967 -6.319 1.00 96.81 110 LEU A O 1
ATOM 882 N N . LEU A 1 111 ? -2.130 -4.076 -6.757 1.00 96.94 111 LEU A N 1
ATOM 883 C CA . LEU A 1 111 ? -2.010 -3.379 -5.479 1.00 96.94 111 LEU A CA 1
ATOM 884 C C . LEU A 1 111 ? -3.022 -2.231 -5.335 1.00 96.94 111 LEU A C 1
ATOM 886 O O . LEU A 1 111 ? -3.624 -2.143 -4.264 1.00 96.94 111 LEU A O 1
ATOM 890 N N . PRO A 1 112 ? -3.290 -1.392 -6.359 1.00 97.69 112 PRO A N 1
ATOM 891 C CA . PRO A 1 112 ? -4.340 -0.382 -6.262 1.00 97.69 112 PRO A CA 1
ATOM 892 C C . PRO A 1 112 ? -5.732 -0.984 -6.070 1.00 97.69 112 PRO A C 1
ATOM 894 O O . PRO A 1 112 ? -6.493 -0.473 -5.252 1.00 97.69 112 PRO A O 1
ATOM 897 N N . LEU A 1 113 ? -6.064 -2.085 -6.755 1.00 98.12 113 LEU A N 1
ATOM 898 C CA . LEU A 1 113 ? -7.356 -2.758 -6.575 1.00 98.12 113 LEU A CA 1
ATOM 899 C C . LEU A 1 113 ? -7.484 -3.396 -5.188 1.00 98.12 113 LEU A C 1
ATOM 901 O O . LEU A 1 113 ? -8.512 -3.230 -4.530 1.00 98.12 113 LEU A O 1
ATOM 905 N N . ALA A 1 114 ? -6.437 -4.077 -4.713 1.00 97.81 114 ALA A N 1
ATOM 906 C CA . ALA A 1 114 ? -6.405 -4.624 -3.358 1.00 97.81 114 ALA A CA 1
ATOM 907 C C . ALA A 1 114 ? -6.531 -3.514 -2.300 1.00 97.81 114 ALA A C 1
ATOM 909 O O . ALA A 1 114 ? -7.311 -3.638 -1.355 1.00 97.81 114 ALA A O 1
ATOM 910 N N . GLY A 1 115 ? -5.818 -2.401 -2.494 1.00 97.69 115 GLY A N 1
ATOM 911 C CA . GLY A 1 115 ? -5.914 -1.210 -1.655 1.00 97.69 115 GLY A CA 1
ATOM 912 C C . GLY A 1 115 ? -7.319 -0.612 -1.653 1.00 97.69 115 GLY A C 1
ATOM 913 O O . GLY A 1 115 ? -7.866 -0.366 -0.583 1.00 97.69 115 GLY A O 1
ATOM 914 N N . ALA A 1 116 ? -7.946 -0.453 -2.821 1.00 98.00 116 ALA A N 1
ATOM 915 C CA . ALA A 1 116 ? -9.304 0.076 -2.941 1.00 98.00 116 ALA A CA 1
ATOM 916 C C . ALA A 1 116 ? -10.341 -0.808 -2.226 1.00 98.00 116 ALA A C 1
ATOM 918 O O . ALA A 1 116 ? -11.200 -0.289 -1.509 1.00 98.00 116 ALA A O 1
ATOM 919 N N . LEU A 1 117 ? -10.236 -2.135 -2.362 1.00 97.94 117 LEU A N 1
ATOM 920 C CA . LEU A 1 117 ? -11.109 -3.082 -1.663 1.00 97.94 117 LEU A CA 1
ATOM 921 C C . LEU A 1 117 ? -10.950 -2.972 -0.141 1.00 97.94 117 LEU A C 1
ATOM 923 O O . LEU A 1 117 ? -11.939 -2.846 0.582 1.00 97.94 117 LEU A O 1
ATOM 927 N N . LEU A 1 118 ? -9.709 -2.982 0.350 1.00 97.69 118 LEU A N 1
ATOM 928 C CA . LEU A 1 118 ? -9.436 -2.852 1.780 1.00 97.69 118 LEU A CA 1
ATOM 929 C C . LEU A 1 118 ? -9.867 -1.483 2.320 1.00 97.69 118 LEU A C 1
ATOM 931 O O . LEU A 1 118 ? -10.423 -1.423 3.413 1.00 97.69 118 LEU A O 1
ATOM 935 N N . MET A 1 119 ? -9.693 -0.400 1.556 1.00 97.38 119 MET A N 1
ATOM 936 C CA . MET A 1 119 ? -10.192 0.933 1.915 1.00 97.38 119 MET A CA 1
ATOM 937 C C . MET A 1 119 ? -11.717 0.950 2.030 1.00 97.38 119 MET A C 1
ATOM 939 O O . MET A 1 119 ? -12.245 1.512 2.989 1.00 97.38 119 MET A O 1
ATOM 943 N N . ALA A 1 120 ? -12.432 0.304 1.104 1.00 97.06 120 ALA A N 1
ATOM 944 C CA . ALA A 1 120 ? -13.887 0.197 1.175 1.00 97.06 120 ALA A CA 1
ATOM 945 C C . ALA A 1 120 ? -14.334 -0.515 2.464 1.00 97.06 120 ALA A C 1
ATOM 947 O O . ALA A 1 120 ? -15.216 -0.016 3.167 1.00 97.06 120 ALA A O 1
ATOM 948 N N . VAL A 1 121 ? -13.679 -1.629 2.818 1.00 96.75 121 VAL A N 1
ATOM 949 C CA . VAL A 1 121 ? -13.928 -2.353 4.078 1.00 96.75 121 VAL A CA 1
ATOM 950 C C . VAL A 1 121 ? -13.590 -1.486 5.294 1.00 96.75 121 VAL A C 1
ATOM 952 O O . VAL A 1 121 ? -14.385 -1.410 6.232 1.00 96.75 121 VAL A O 1
ATOM 955 N N . HIS A 1 122 ? -12.451 -0.795 5.265 1.00 94.94 122 HIS A N 1
ATOM 956 C CA . HIS A 1 122 ? -11.980 0.069 6.346 1.00 94.94 122 HIS A CA 1
ATOM 957 C C . HIS A 1 122 ? -12.969 1.212 6.628 1.00 94.94 122 HIS A C 1
ATOM 959 O O . HIS A 1 122 ? -13.420 1.402 7.758 1.00 94.94 122 HIS A O 1
ATOM 965 N N . PHE A 1 123 ? -13.399 1.934 5.590 1.00 93.88 123 PHE A N 1
ATOM 966 C CA . PHE A 1 123 ? -14.359 3.034 5.725 1.00 93.88 123 PHE A CA 1
ATOM 967 C C . PHE A 1 123 ? -15.756 2.559 6.116 1.00 93.88 123 PHE A C 1
ATOM 969 O O . PHE A 1 123 ? -16.420 3.195 6.941 1.00 93.88 123 PHE A O 1
ATOM 976 N N . TRP A 1 124 ? -16.207 1.431 5.561 1.00 93.94 124 TRP A N 1
ATOM 977 C CA . TRP A 1 124 ? -17.465 0.813 5.969 1.00 93.94 124 TRP A CA 1
ATOM 978 C C . TRP A 1 124 ? -17.459 0.488 7.465 1.00 93.94 124 TRP A C 1
ATOM 980 O O . TRP A 1 124 ? -18.426 0.802 8.166 1.00 93.94 124 TRP A O 1
ATOM 990 N N . ARG A 1 125 ? -16.354 -0.069 7.971 1.00 90.31 125 ARG A N 1
ATOM 991 C CA . ARG A 1 125 ? -16.238 -0.435 9.380 1.00 90.31 125 ARG A CA 1
ATOM 992 C C . ARG A 1 125 ? -16.186 0.785 10.295 1.00 90.31 125 ARG A C 1
ATOM 994 O O . ARG A 1 125 ? -16.904 0.806 11.290 1.00 90.31 125 ARG A O 1
ATOM 1001 N N . ILE A 1 126 ? -15.454 1.835 9.919 1.00 89.50 126 ILE A N 1
ATOM 1002 C CA . ILE A 1 126 ? -15.453 3.114 10.654 1.00 89.50 126 ILE A CA 1
ATOM 1003 C C . ILE A 1 126 ? -16.874 3.676 10.783 1.00 89.50 126 ILE A C 1
ATOM 1005 O O . ILE A 1 126 ? -17.284 4.091 11.869 1.00 89.50 126 ILE A O 1
ATOM 1009 N N . ARG A 1 127 ? -17.650 3.659 9.693 1.00 88.44 127 ARG A N 1
ATOM 1010 C CA . ARG A 1 127 ? -19.035 4.145 9.710 1.00 88.44 127 ARG A CA 1
ATOM 1011 C C . ARG A 1 127 ? -19.950 3.263 10.557 1.00 88.44 127 ARG A C 1
ATOM 1013 O O . ARG A 1 127 ? -20.836 3.785 11.228 1.00 88.44 127 ARG A O 1
ATOM 1020 N N . LYS A 1 128 ? -19.734 1.947 10.558 1.00 85.94 128 LYS A N 1
ATOM 1021 C CA . LYS A 1 128 ? -20.506 1.010 11.384 1.00 85.94 128 LYS A CA 1
ATOM 1022 C C . LYS A 1 128 ? -20.188 1.138 12.878 1.00 85.94 128 LYS A C 1
ATOM 1024 O O . LYS A 1 128 ? -21.102 1.012 13.686 1.00 85.94 128 LYS A O 1
ATOM 1029 N N . ASP A 1 129 ? -18.939 1.441 13.225 1.00 80.94 129 ASP A N 1
ATOM 1030 C CA . ASP A 1 129 ? -18.450 1.544 14.607 1.00 80.94 129 ASP A CA 1
ATOM 1031 C C . ASP A 1 129 ? -18.670 2.939 15.236 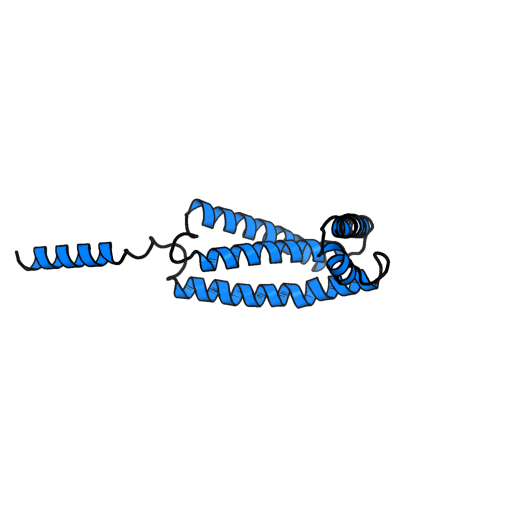1.00 80.94 129 ASP A C 1
ATOM 1033 O O . ASP A 1 129 ? -18.123 3.240 16.298 1.00 80.94 129 ASP A O 1
ATOM 1037 N N . GLY A 1 130 ? -19.475 3.801 14.604 1.00 73.75 130 GLY A N 1
ATOM 1038 C CA . GLY A 1 130 ? -19.863 5.103 15.157 1.00 73.75 130 GLY A CA 1
ATOM 1039 C C . GLY A 1 130 ? -18.872 6.243 14.895 1.00 73.75 130 GLY A C 1
ATOM 1040 O O . GLY A 1 130 ? -18.821 7.188 15.675 1.00 73.75 130 GLY A O 1
ATOM 1041 N N . GLY A 1 131 ? -18.081 6.176 13.818 1.00 71.44 131 GLY A N 1
ATOM 1042 C CA . GLY A 1 131 ? -17.212 7.279 13.380 1.00 71.44 131 GLY A CA 1
ATOM 1043 C C . GLY A 1 131 ? -15.834 7.290 14.046 1.00 71.44 131 GLY A C 1
ATOM 1044 O O . GLY A 1 131 ? -15.385 6.272 14.570 1.00 71.44 131 GLY A O 1
ATOM 1045 N N . GLU A 1 132 ? -15.122 8.416 13.994 1.00 63.09 132 GLU A N 1
ATOM 1046 C CA . GLU A 1 132 ? -13.759 8.535 14.526 1.00 63.09 132 GLU A CA 1
ATOM 1047 C C . GLU A 1 132 ? -13.745 8.719 16.049 1.00 63.09 132 GLU A C 1
ATOM 1049 O O . GLU A 1 132 ? -14.072 9.789 16.544 1.00 63.09 132 GLU A O 1
ATOM 1054 N N . ALA A 1 133 ? -13.325 7.678 16.777 1.00 59.97 133 ALA A N 1
ATOM 1055 C CA . ALA A 1 133 ? -12.824 7.764 18.153 1.00 59.97 133 ALA A CA 1
ATOM 1056 C C . ALA A 1 133 ? -13.636 8.665 19.115 1.00 59.97 133 ALA A C 1
ATOM 1058 O O . ALA A 1 133 ? -13.098 9.589 19.718 1.00 59.97 133 ALA A O 1
ATOM 1059 N N . GLY A 1 134 ? -14.924 8.365 19.300 1.00 56.75 134 GLY A N 1
ATOM 1060 C CA . GLY A 1 134 ? -15.608 8.698 20.552 1.00 56.75 134 GLY A CA 1
ATOM 1061 C C . GLY A 1 134 ? -15.162 7.749 21.676 1.00 56.75 134 GLY A C 1
ATOM 1062 O O . GLY A 1 134 ? -14.588 6.694 21.374 1.00 56.75 134 GLY A O 1
ATOM 1063 N N . PRO A 1 135 ? -15.424 8.078 22.958 1.00 56.62 135 PRO A N 1
ATOM 1064 C CA . PRO A 1 135 ? -15.268 7.127 24.055 1.00 56.62 135 PRO A CA 1
ATOM 1065 C C . PRO A 1 135 ? -15.911 5.789 23.671 1.00 56.62 135 PRO A C 1
ATOM 1067 O O . PRO A 1 135 ? -16.950 5.805 22.998 1.00 56.62 135 PRO A O 1
ATOM 1070 N N . PRO A 1 136 ? -15.309 4.643 24.041 1.00 61.41 136 PRO A N 1
ATOM 1071 C CA . PRO A 1 136 ? -15.917 3.353 23.753 1.00 61.41 136 PRO A CA 1
ATOM 1072 C C . PRO A 1 136 ? -17.379 3.378 24.227 1.00 61.41 136 PRO A C 1
ATOM 1074 O O . PRO A 1 136 ? -17.654 3.932 25.297 1.00 61.41 136 PRO A O 1
ATOM 1077 N N . PRO A 1 137 ? -18.331 2.857 23.430 1.00 63.84 137 PRO A N 1
ATOM 1078 C CA . PRO A 1 137 ? -19.719 2.796 23.863 1.00 63.84 137 PRO A CA 1
ATOM 1079 C C . PRO A 1 137 ? -19.782 2.080 25.222 1.00 63.84 137 PRO A C 1
ATOM 1081 O O . PRO A 1 137 ? -19.021 1.124 25.415 1.00 63.84 137 PRO A O 1
ATOM 1084 N N . PRO A 1 138 ? -20.637 2.530 26.163 1.00 70.75 138 PRO A N 1
ATOM 1085 C CA . PRO A 1 138 ? -20.678 1.946 27.496 1.00 70.75 138 PRO A CA 1
ATOM 1086 C C . PRO A 1 138 ? -20.895 0.436 27.392 1.00 70.75 138 PRO A C 1
ATOM 1088 O O . PRO A 1 138 ? -21.736 -0.033 26.617 1.00 70.75 138 PRO A O 1
ATOM 1091 N N . SER A 1 139 ? -20.124 -0.329 28.156 1.00 78.62 139 SER A N 1
ATOM 1092 C CA . SER A 1 139 ? -20.283 -1.775 28.257 1.00 78.62 139 SER A CA 1
ATOM 1093 C C . SER A 1 139 ? -21.697 -2.133 28.724 1.00 78.62 139 SER A C 1
ATOM 1095 O O . SER A 1 139 ? -22.371 -1.343 29.382 1.00 78.62 139 SER A O 1
ATOM 1097 N N . ARG A 1 140 ? -22.151 -3.359 28.432 1.00 79.56 140 ARG A N 1
ATOM 1098 C CA . ARG A 1 140 ? -23.483 -3.833 28.855 1.00 79.56 140 ARG A CA 1
ATOM 1099 C C . ARG A 1 140 ? -23.713 -3.652 30.359 1.00 79.56 140 ARG A C 1
ATOM 1101 O O . ARG A 1 140 ? -24.767 -3.182 30.750 1.00 79.56 140 ARG A O 1
ATOM 1108 N N . ARG A 1 141 ? -22.678 -3.914 31.165 1.00 81.44 141 ARG A N 1
ATOM 1109 C CA . ARG A 1 141 ? -22.684 -3.707 32.620 1.00 81.44 141 ARG A CA 1
ATOM 1110 C C . ARG A 1 141 ? -22.816 -2.240 33.014 1.00 81.44 141 ARG A C 1
ATOM 1112 O O . ARG A 1 141 ? -23.499 -1.932 33.977 1.00 81.44 141 ARG A O 1
ATOM 1119 N N . GLU A 1 142 ? -22.173 -1.328 32.290 1.00 83.44 142 GLU A N 1
ATOM 1120 C CA . GLU A 1 142 ? -22.326 0.112 32.532 1.00 83.44 142 GLU A CA 1
ATOM 1121 C C . GLU A 1 142 ? -23.710 0.611 32.113 1.00 83.44 142 GLU A C 1
ATOM 1123 O O . GLU A 1 142 ? -24.250 1.499 32.765 1.00 83.44 142 GLU A O 1
ATOM 1128 N N . LEU A 1 143 ? -24.298 0.045 31.055 1.00 85.94 143 LEU A N 1
ATOM 1129 C CA . LEU A 1 143 ? -25.681 0.327 30.662 1.00 85.94 143 LEU A CA 1
ATOM 1130 C C . LEU A 1 143 ? -26.673 -0.199 31.706 1.00 85.94 143 LEU A C 1
ATOM 1132 O O . LEU A 1 143 ? -27.572 0.540 32.094 1.00 85.94 143 LEU A O 1
ATOM 1136 N N . GLU A 1 144 ? -26.476 -1.426 32.193 1.00 89.62 144 GLU A N 1
ATOM 1137 C CA . GLU A 1 144 ? -27.267 -2.042 33.267 1.00 89.62 144 GLU A CA 1
ATOM 1138 C C . GLU A 1 144 ? -27.152 -1.227 34.562 1.00 89.62 144 GLU A C 1
ATOM 1140 O O . GLU A 1 144 ? -28.165 -0.784 35.092 1.00 89.62 144 GLU A O 1
ATOM 1145 N N . ALA A 1 145 ? -25.937 -0.885 34.998 1.00 89.12 145 ALA A N 1
ATOM 1146 C CA . ALA A 1 145 ? -25.717 -0.057 36.184 1.00 89.12 145 ALA A CA 1
ATOM 1147 C C . ALA A 1 145 ? -26.299 1.362 36.041 1.00 89.12 145 ALA A C 1
ATOM 1149 O O . ALA A 1 145 ? -26.764 1.950 37.018 1.00 89.12 145 ALA A O 1
ATOM 1150 N N . ARG A 1 146 ? -26.280 1.946 34.834 1.00 88.00 146 ARG A N 1
ATOM 1151 C CA . ARG A 1 146 ? -26.942 3.234 34.556 1.00 88.00 146 ARG A CA 1
ATOM 1152 C C . ARG A 1 146 ? -28.463 3.108 34.612 1.00 88.00 146 ARG A C 1
ATOM 1154 O O . ARG A 1 146 ? -29.103 4.004 35.153 1.00 88.00 146 ARG A O 1
ATOM 1161 N N . ALA A 1 147 ? -29.023 2.021 34.084 1.00 87.94 147 ALA A N 1
ATOM 1162 C CA . ALA A 1 147 ? -30.454 1.746 34.141 1.00 87.94 147 ALA A CA 1
ATOM 1163 C C . ALA A 1 147 ? -30.922 1.531 35.587 1.00 87.94 147 ALA A C 1
ATOM 1165 O O . ALA A 1 147 ? -31.895 2.150 36.006 1.00 87.94 147 ALA A O 1
ATOM 1166 N N . GLU A 1 148 ? -30.182 0.747 36.375 1.00 90.50 148 GLU A N 1
ATOM 1167 C CA . GLU A 1 148 ? -30.454 0.527 37.801 1.00 90.50 148 GLU A CA 1
ATOM 1168 C C . GLU A 1 148 ? -30.428 1.838 38.598 1.00 90.50 148 GLU A C 1
ATOM 1170 O O . GLU A 1 148 ? -31.345 2.107 39.374 1.00 90.50 148 GLU A O 1
ATOM 1175 N N . ARG A 1 149 ? -29.421 2.696 38.372 1.00 88.44 149 ARG A N 1
ATOM 1176 C CA . ARG A 1 149 ? -29.346 4.023 39.010 1.00 88.44 149 ARG A CA 1
ATOM 1177 C C . ARG A 1 149 ? -30.520 4.922 38.624 1.00 88.44 149 ARG A C 1
ATOM 1179 O O . ARG A 1 149 ? -31.110 5.539 39.504 1.00 88.44 149 ARG A O 1
ATOM 1186 N N . ALA A 1 150 ? -30.884 4.963 37.343 1.00 88.56 150 ALA A N 1
ATOM 1187 C CA . ALA A 1 150 ? -32.013 5.761 36.867 1.00 88.56 150 ALA A CA 1
ATOM 1188 C C . ALA A 1 150 ? -33.353 5.279 37.452 1.00 88.56 150 ALA A C 1
ATOM 1190 O O . ALA A 1 150 ? -34.196 6.095 37.820 1.00 88.56 150 ALA A O 1
ATOM 1191 N N . MET A 1 151 ? -33.544 3.961 37.592 1.00 88.25 151 MET A N 1
ATOM 1192 C CA . MET A 1 151 ? -34.723 3.398 38.259 1.00 88.25 151 MET A CA 1
ATOM 1193 C C . MET A 1 151 ? -34.758 3.758 39.750 1.00 88.25 151 MET A C 1
ATOM 1195 O O . MET A 1 151 ? -35.810 4.137 40.263 1.00 88.25 151 MET A O 1
ATOM 1199 N N . ALA A 1 152 ? -33.617 3.690 40.440 1.00 88.69 152 ALA A N 1
ATOM 1200 C CA . ALA A 1 152 ? -33.522 4.052 41.853 1.00 88.69 152 ALA A CA 1
ATOM 1201 C C . ALA A 1 152 ? -33.827 5.541 42.108 1.00 88.69 152 ALA A C 1
ATOM 1203 O O . ALA A 1 152 ? -34.483 5.864 43.096 1.00 88.69 152 ALA A O 1
ATOM 1204 N N . GLU A 1 153 ? -33.397 6.438 41.216 1.00 90.00 153 GLU A N 1
ATOM 1205 C CA . GLU A 1 153 ? -33.721 7.871 41.283 1.00 90.00 153 GLU A CA 1
ATOM 1206 C C . GLU A 1 153 ? -35.201 8.153 40.989 1.00 90.00 153 GLU A C 1
ATOM 1208 O O . GLU A 1 153 ? -35.799 8.978 41.668 1.00 90.00 153 GLU A O 1
ATOM 1213 N N . ALA A 1 154 ? -35.815 7.446 40.035 1.00 85.06 154 ALA A N 1
ATOM 1214 C CA . ALA A 1 154 ? -37.224 7.639 39.675 1.00 85.06 154 ALA A CA 1
ATOM 1215 C C . ALA A 1 154 ? -38.224 7.146 40.741 1.00 85.06 154 ALA A C 1
ATOM 1217 O O . ALA A 1 154 ? -39.398 7.505 40.693 1.00 85.06 154 ALA A O 1
ATOM 1218 N N . THR A 1 155 ? -37.777 6.304 41.678 1.00 83.38 155 THR A N 1
ATOM 1219 C CA . THR A 1 155 ? -38.623 5.737 42.746 1.00 83.38 155 THR A CA 1
ATOM 1220 C C . THR A 1 155 ? -38.546 6.554 44.049 1.00 83.38 155 THR A C 1
ATOM 1222 O O . THR A 1 155 ? -39.135 6.161 45.056 1.00 83.38 155 THR A O 1
ATOM 1225 N N . ARG A 1 156 ? -37.799 7.664 44.053 1.00 74.44 156 ARG A N 1
ATOM 1226 C CA . ARG A 1 156 ? -37.538 8.518 45.218 1.00 74.44 156 ARG A CA 1
ATOM 1227 C C . ARG A 1 156 ? -38.301 9.834 45.122 1.00 74.44 156 ARG A C 1
ATOM 1229 O O . ARG A 1 156 ? -38.733 10.305 46.195 1.00 74.44 156 ARG A O 1
#

Foldseek 3Di:
DVVVVVLVVLVVVLVVLVVVLVVCVVLVVCDPPNVVLNVLSVVLNVLSVLLNLLVVLQVVDPVSQVVVQVVLVCLVVDPPRSVVVSCQQQVDPGRDDVNNVSSVCCNPPVSVVVSVVSVVVSVVVCVVCPHPDDDRDDDPVRVVVVVVVVVVVVVD

Sequence (156 aa):
LVRNMHRWAAHLMVVAVTLHMIRVFYHGAYKPPREFNWVVGVLLFFITLFLSFTGYLLPWDQIAIWAITVGTNLAPYTPIVGNPVYQVLVGGGAVGQATLVRFYVAHVILLPLAGALLMAVHFWRIRKDGGEAGPPPPSRRELEARAERAMAEATR

pLDDT: mean 89.65, std 8.7, range [56.62, 98.38]

Secondary structure (DSSP, 8-state):
-HHHHHHHHHHHHHHHHHHHHHHHHHTTTTSTT-HHHHHHHHHHHHHHHHHHHHHHHTT--HHHHHHHHHHHHTGGGSTTTHHHHHHHHH-SSSSSHHHHHHHHHIIIIIHHHHHHHHHHHHHHHHHHTTSS-PSPPPPHHHHHHHHHHHHHHHT-